Protein AF-A0A9N9J451-F1 (afdb_monomer)

Organism: NCBI:txid60492

Sequence (164 aa):
FCPNNRSNEQGKIDSNCPAINFNGLSNKQRTKLNVKFSKGVIVFTENDIMDSGTIYTESCATKLRRHLYKINLCDIGSCDDLIRWIVKYNINSFTVGGSRRSFSENIVSLTEKFMNCFIPKIHNSLKYNHEFIKQKPISTFYVLGPPSSFSHKLAQEICETLNI

InterPro domains:
  IPR024755 Circularly permutated YpsA SLOG [PF12694] (1-117)

Nearest PDB structures (foldseek):
  3imk-assembly1_A  TM=8.597E-01  e=3.629E-06  Syntrophus aciditrophicus SB
  5fxj-assembly1_D  TM=3.780E-01  e=1.579E-01  Rattus norvegicus
  3saj-assembly1_C  TM=4.663E-01  e=6.275E-01  Rattus norvegicus
  8j2w-assembly1_B  TM=4.447E-01  e=2.349E+00  Saccharothrix syringae
  8j2w-assembly1_A  TM=4.461E-01  e=2.349E+00  Saccharothrix syringae

Radius of gyration: 15.14 Å; Cα contacts (8 Å, |Δi|>4): 256; chains: 1; bounding box: 34×33×40 Å

Structure (mmCIF, N/CA/C/O backbone):
data_AF-A0A9N9J451-F1
#
_entry.id   AF-A0A9N9J451-F1
#
loop_
_atom_site.group_PDB
_atom_site.id
_atom_site.type_symbol
_atom_site.label_atom_id
_atom_site.label_alt_id
_atom_site.label_comp_id
_atom_site.label_asym_id
_atom_site.label_entity_id
_atom_site.label_seq_id
_atom_site.pdbx_PDB_ins_code
_atom_site.Cartn_x
_atom_site.Cartn_y
_atom_site.Cartn_z
_atom_site.occupancy
_atom_site.B_iso_or_equiv
_atom_site.auth_seq_id
_atom_site.auth_comp_id
_atom_site.auth_asym_id
_atom_site.auth_atom_id
_atom_site.pdbx_PDB_model_num
ATOM 1 N N . PHE A 1 1 ? -5.075 -10.614 -2.378 1.00 83.06 1 PHE A N 1
ATOM 2 C CA . PHE A 1 1 ? -5.011 -11.338 -3.667 1.00 83.06 1 PHE A CA 1
ATOM 3 C C . PHE A 1 1 ? -3.593 -11.300 -4.223 1.00 83.06 1 PHE A C 1
ATOM 5 O O . PHE A 1 1 ? -2.996 -10.225 -4.290 1.00 83.06 1 PHE A O 1
ATOM 12 N N . CYS A 1 2 ? -3.053 -12.454 -4.617 1.00 80.06 2 CYS A N 1
ATOM 13 C CA . CYS A 1 2 ? -1.728 -12.579 -5.235 1.00 80.06 2 CYS A CA 1
ATOM 14 C C . CYS A 1 2 ? -1.816 -13.145 -6.669 1.00 80.06 2 CYS A C 1
ATOM 16 O O . CYS A 1 2 ? -2.869 -13.673 -7.035 1.00 80.06 2 CYS A O 1
ATOM 18 N N . PRO A 1 3 ? -0.769 -12.971 -7.504 1.00 72.69 3 PRO A N 1
ATOM 19 C CA . PRO A 1 3 ? -0.730 -13.533 -8.854 1.00 72.69 3 PRO A CA 1
ATOM 20 C C . PRO A 1 3 ? -0.750 -15.063 -8.847 1.00 72.69 3 PRO A C 1
ATOM 22 O O . PRO A 1 3 ? -0.473 -15.688 -7.821 1.00 72.69 3 PRO A O 1
ATOM 25 N N . ASN A 1 4 ? -0.981 -15.645 -10.028 1.00 73.56 4 ASN A N 1
ATOM 26 C CA .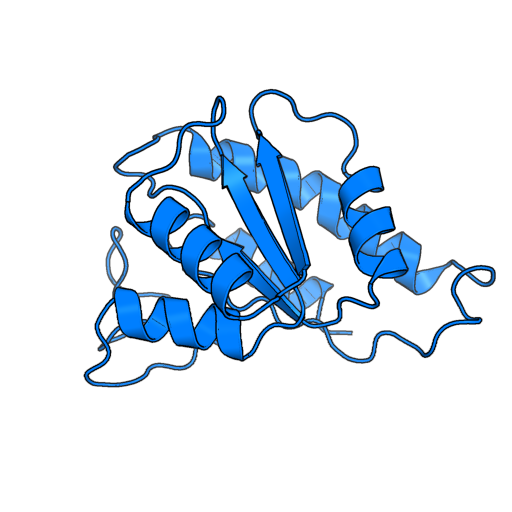 ASN A 1 4 ? -0.916 -17.088 -10.237 1.00 73.56 4 ASN A CA 1
ATOM 27 C C . ASN A 1 4 ? 0.384 -17.688 -9.670 1.00 73.56 4 ASN A C 1
ATOM 29 O O . ASN A 1 4 ? 1.455 -17.076 -9.751 1.00 73.56 4 ASN A O 1
ATOM 33 N N . ASN A 1 5 ? 0.278 -18.887 -9.097 1.00 77.12 5 ASN A N 1
ATOM 34 C CA . ASN A 1 5 ? 1.352 -19.586 -8.383 1.00 77.12 5 ASN A CA 1
ATOM 35 C C . ASN A 1 5 ? 1.951 -18.820 -7.197 1.00 77.12 5 ASN A C 1
ATOM 37 O O . ASN A 1 5 ? 3.010 -19.210 -6.707 1.00 77.12 5 ASN A O 1
ATOM 41 N N . ARG A 1 6 ? 1.274 -17.775 -6.705 1.00 80.31 6 ARG A N 1
ATOM 42 C CA . ARG A 1 6 ? 1.777 -16.899 -5.645 1.00 80.31 6 ARG A CA 1
ATOM 43 C C . ARG A 1 6 ? 3.143 -16.299 -6.002 1.00 80.31 6 ARG A C 1
ATOM 45 O O . ARG A 1 6 ? 4.046 -16.318 -5.180 1.00 80.31 6 ARG A O 1
ATOM 52 N N . SER A 1 7 ? 3.337 -15.817 -7.225 1.00 76.56 7 SER A N 1
ATOM 53 C CA . SER A 1 7 ? 4.625 -15.237 -7.635 1.00 76.56 7 SER A CA 1
ATOM 54 C C . SER A 1 7 ? 4.827 -13.795 -7.132 1.00 76.56 7 SER A C 1
ATOM 56 O O . SER A 1 7 ? 3.879 -13.007 -7.048 1.00 76.56 7 SER A O 1
ATOM 58 N N . ASN A 1 8 ? 6.072 -13.442 -6.805 1.00 76.62 8 ASN A N 1
ATOM 59 C CA . ASN A 1 8 ? 6.575 -12.084 -6.572 1.00 76.62 8 ASN A CA 1
ATOM 60 C C . ASN A 1 8 ? 7.970 -11.923 -7.229 1.00 76.62 8 ASN A C 1
ATOM 62 O O . ASN A 1 8 ? 8.459 -12.835 -7.890 1.00 76.62 8 ASN A O 1
ATOM 66 N N . GLU A 1 9 ? 8.615 -10.760 -7.083 1.00 73.75 9 GLU A N 1
ATOM 67 C CA . GLU A 1 9 ? 9.947 -10.517 -7.678 1.00 73.75 9 GLU A CA 1
ATOM 68 C C . GLU A 1 9 ? 11.080 -11.343 -7.063 1.00 73.75 9 GLU A C 1
ATOM 70 O O . GLU A 1 9 ? 12.146 -11.456 -7.654 1.00 73.75 9 GLU A O 1
ATOM 75 N N . GLN A 1 10 ? 10.855 -11.905 -5.879 1.00 69.25 10 GLN A N 1
ATOM 76 C CA . GLN A 1 10 ? 11.840 -12.678 -5.123 1.00 69.25 10 GLN A CA 1
ATOM 77 C C . GLN A 1 10 ? 11.574 -14.190 -5.229 1.00 69.25 10 GLN A C 1
ATOM 79 O O . GLN A 1 10 ? 12.242 -14.981 -4.570 1.00 69.25 10 GLN A O 1
ATOM 84 N N . GLY A 1 11 ? 10.606 -14.601 -6.056 1.00 78.69 11 GLY A N 1
ATOM 85 C CA . GLY A 1 11 ? 10.193 -15.989 -6.222 1.00 78.69 11 GLY A CA 1
ATOM 86 C C . GLY A 1 11 ? 8.733 -16.210 -5.835 1.00 78.69 11 GLY A C 1
ATOM 87 O O . GLY A 1 11 ? 7.822 -15.604 -6.402 1.00 78.69 11 GLY A O 1
ATOM 88 N N . LYS A 1 12 ? 8.488 -17.150 -4.922 1.00 82.75 12 LYS A N 1
ATOM 89 C CA . LYS A 1 12 ? 7.143 -17.546 -4.498 1.00 82.75 12 LYS A CA 1
ATOM 90 C C . LYS A 1 12 ? 6.856 -17.008 -3.105 1.00 82.75 12 LYS A C 1
ATOM 92 O O . LYS A 1 12 ? 7.681 -17.114 -2.210 1.00 82.75 12 LYS A O 1
ATOM 97 N N . ILE A 1 13 ? 5.657 -16.476 -2.919 1.00 75.88 13 ILE A N 1
ATOM 98 C CA . ILE A 1 13 ? 5.164 -16.003 -1.630 1.00 75.88 13 ILE A CA 1
ATOM 99 C C . ILE A 1 13 ? 4.989 -17.213 -0.721 1.00 75.88 13 ILE A C 1
ATOM 101 O O . ILE A 1 13 ? 4.195 -18.107 -1.046 1.00 75.88 13 ILE A O 1
ATOM 105 N N . ASP A 1 14 ? 5.675 -17.188 0.417 1.00 76.50 14 ASP A N 1
ATOM 106 C CA . ASP A 1 14 ? 5.573 -18.164 1.503 1.00 76.50 14 ASP A CA 1
ATOM 107 C C . ASP A 1 14 ? 4.123 -18.589 1.774 1.00 76.50 14 ASP A C 1
ATOM 109 O O . ASP A 1 14 ? 3.204 -17.761 1.772 1.00 76.50 14 ASP A O 1
ATOM 113 N N . SER A 1 15 ? 3.909 -19.890 1.966 1.00 75.56 15 SER A N 1
ATOM 114 C CA . SER A 1 15 ? 2.594 -20.495 2.192 1.00 75.56 15 SER A CA 1
ATOM 115 C C . SER A 1 15 ? 1.902 -20.023 3.470 1.00 75.56 15 SER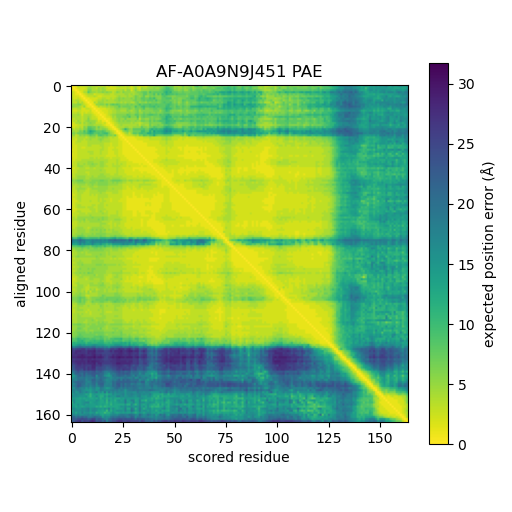 A C 1
ATOM 117 O O . SER A 1 15 ? 0.675 -20.021 3.499 1.00 75.56 15 SER A O 1
ATOM 119 N N . ASN A 1 16 ? 2.653 -19.576 4.477 1.00 77.44 16 ASN A N 1
ATOM 120 C CA . ASN A 1 16 ? 2.138 -19.062 5.746 1.00 77.44 16 ASN A CA 1
ATOM 121 C C . ASN A 1 16 ? 1.521 -17.666 5.597 1.00 77.44 16 ASN A C 1
ATOM 123 O O . ASN A 1 16 ? 0.721 -17.246 6.427 1.00 77.44 16 ASN A O 1
ATOM 127 N N . CYS A 1 17 ? 1.838 -16.939 4.521 1.00 70.75 17 CYS A N 1
ATOM 128 C CA . CYS A 1 17 ? 1.140 -15.697 4.219 1.00 70.75 17 CYS A CA 1
ATOM 129 C C . CYS A 1 17 ? -0.307 -16.022 3.790 1.00 70.75 17 CYS A C 1
ATOM 131 O O . CYS A 1 17 ? -0.487 -16.725 2.786 1.00 70.75 17 CYS A O 1
ATOM 133 N N . PRO A 1 18 ? -1.349 -15.458 4.433 1.00 74.94 18 PRO A N 1
ATOM 134 C CA . PRO A 1 18 ? -2.759 -15.761 4.143 1.00 74.94 18 PRO A CA 1
ATOM 135 C C . PRO A 1 18 ? -3.253 -15.179 2.800 1.00 74.94 18 PRO A C 1
ATOM 137 O O . PRO A 1 18 ? -4.442 -14.947 2.581 1.00 74.94 18 PRO A O 1
ATOM 140 N N . ALA A 1 19 ? -2.343 -14.912 1.861 1.00 75.44 19 ALA A N 1
ATOM 141 C CA . ALA A 1 19 ? -2.662 -14.411 0.540 1.00 75.44 19 ALA A CA 1
ATOM 142 C C . ALA A 1 19 ? -3.522 -15.416 -0.241 1.00 75.44 19 ALA A C 1
ATOM 144 O O . ALA A 1 19 ? -3.140 -16.564 -0.455 1.00 75.44 19 ALA A O 1
ATOM 145 N N . ILE A 1 20 ? -4.658 -14.949 -0.753 1.00 79.88 20 ILE A N 1
ATOM 146 C CA . ILE A 1 20 ? -5.511 -15.739 -1.644 1.00 79.88 20 ILE A CA 1
ATOM 147 C C . ILE A 1 20 ? -4.861 -15.786 -3.032 1.00 79.88 20 ILE A C 1
ATOM 149 O O . ILE A 1 20 ? -4.666 -14.735 -3.662 1.00 79.88 20 ILE A O 1
ATOM 153 N N . ASN A 1 21 ? -4.508 -16.991 -3.490 1.00 76.75 21 ASN A N 1
ATOM 154 C CA . ASN A 1 21 ? -4.062 -17.237 -4.860 1.00 76.75 21 ASN A CA 1
ATOM 155 C C . ASN A 1 21 ? -5.277 -17.268 -5.787 1.00 76.75 21 ASN A C 1
ATOM 157 O O . ASN A 1 21 ? -6.221 -18.016 -5.551 1.00 76.75 21 ASN A O 1
ATOM 161 N N . PHE A 1 22 ? -5.236 -16.464 -6.842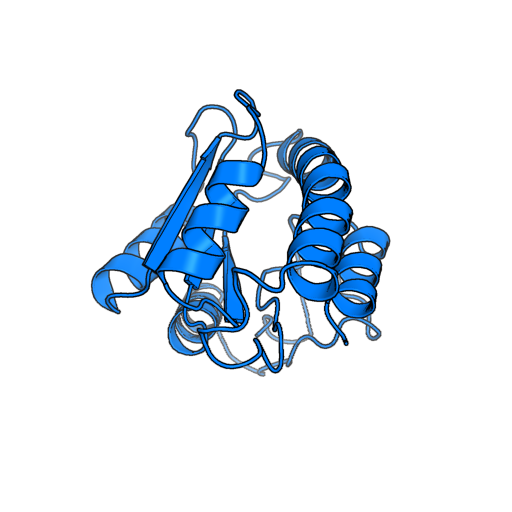 1.00 74.06 22 PHE A N 1
ATOM 162 C CA . PHE A 1 22 ? -6.223 -16.514 -7.907 1.00 74.06 22 PHE A CA 1
ATOM 163 C C . PHE A 1 22 ? -5.511 -16.871 -9.208 1.00 74.06 22 PHE A C 1
ATOM 165 O O . PHE A 1 22 ? -4.803 -16.048 -9.798 1.00 74.06 22 PHE A O 1
ATOM 172 N N . ASN A 1 23 ? -5.713 -18.111 -9.651 1.00 73.06 23 ASN A N 1
ATOM 173 C CA . ASN A 1 23 ? -5.160 -18.590 -10.909 1.00 73.06 23 ASN A CA 1
ATOM 174 C C . ASN A 1 23 ? -5.681 -17.720 -12.068 1.00 73.06 23 ASN A C 1
ATOM 176 O O . ASN A 1 23 ? -6.871 -17.427 -12.156 1.00 73.06 23 ASN A O 1
ATOM 180 N N . GLY A 1 24 ? -4.775 -17.286 -12.947 1.00 71.88 24 GLY A N 1
ATOM 181 C CA . GLY A 1 24 ? -5.115 -16.543 -14.167 1.00 71.88 24 GLY A CA 1
ATOM 182 C C . GLY A 1 24 ? -5.281 -15.023 -14.035 1.00 71.88 24 GLY A C 1
ATOM 183 O O . GLY A 1 24 ? -5.515 -14.367 -15.048 1.00 71.88 24 GLY A O 1
ATOM 184 N N . LEU A 1 25 ? -5.127 -14.418 -12.848 1.00 77.50 25 LEU A N 1
ATOM 185 C CA . LEU A 1 25 ? -5.170 -12.954 -12.738 1.00 77.50 25 LEU A CA 1
ATOM 186 C C . LEU A 1 25 ? -3.834 -12.299 -13.096 1.00 77.50 25 LEU A C 1
ATOM 188 O O . LEU A 1 25 ? -2.786 -12.602 -12.524 1.00 77.50 25 LEU A O 1
ATOM 192 N N . SER A 1 26 ? -3.899 -11.300 -13.971 1.00 84.69 26 SER A N 1
ATOM 193 C CA . SER A 1 26 ? -2.804 -10.358 -14.196 1.00 84.69 26 SER A CA 1
ATOM 194 C C . SER A 1 26 ? -2.533 -9.491 -12.959 1.00 84.69 26 SER A C 1
ATOM 196 O O . SER A 1 26 ? -3.403 -9.275 -12.107 1.00 84.69 26 SER A O 1
ATOM 198 N N . ASN A 1 27 ? -1.339 -8.892 -12.904 1.00 81.62 27 ASN A N 1
ATOM 199 C CA . ASN A 1 27 ? -0.970 -7.936 -11.854 1.00 81.62 27 ASN A CA 1
ATOM 200 C C . ASN A 1 27 ? -1.986 -6.785 -11.714 1.00 81.62 27 ASN A C 1
ATOM 202 O O . ASN A 1 27 ? -2.378 -6.430 -10.604 1.00 81.62 27 ASN A O 1
ATOM 206 N N . LYS A 1 28 ? -2.486 -6.247 -12.834 1.00 88.25 28 LYS A N 1
ATOM 207 C CA . LYS A 1 28 ? -3.502 -5.184 -12.825 1.00 88.25 28 LYS A CA 1
ATOM 208 C C . LYS A 1 28 ? -4.847 -5.665 -12.273 1.00 88.25 28 LYS A C 1
ATOM 210 O O . LYS A 1 28 ? -5.508 -4.925 -11.542 1.00 88.25 28 LYS A O 1
ATOM 215 N N . GLN A 1 29 ? -5.262 -6.892 -12.586 1.00 89.81 29 GLN A N 1
ATOM 216 C CA . GLN A 1 29 ? -6.514 -7.440 -12.059 1.00 89.81 29 GLN A CA 1
ATOM 217 C C . GLN A 1 29 ? -6.425 -7.686 -10.549 1.00 89.81 29 GLN A C 1
ATOM 219 O O . GLN A 1 29 ? -7.314 -7.235 -9.828 1.00 89.81 29 GLN A O 1
ATOM 224 N N . ARG A 1 30 ? -5.343 -8.301 -10.040 1.00 87.88 30 ARG A N 1
ATOM 225 C CA . ARG A 1 30 ? -5.192 -8.505 -8.584 1.00 87.88 30 ARG A CA 1
ATOM 226 C C . ARG A 1 30 ? -5.137 -7.187 -7.813 1.00 87.88 30 ARG A C 1
ATOM 228 O O . ARG A 1 30 ? -5.729 -7.100 -6.745 1.00 87.88 30 ARG A O 1
ATOM 235 N N . THR A 1 31 ? -4.476 -6.157 -8.352 1.00 90.81 31 THR A N 1
ATOM 236 C CA . THR A 1 31 ? -4.391 -4.843 -7.703 1.00 90.81 31 THR A CA 1
ATOM 237 C C . THR A 1 31 ? -5.771 -4.206 -7.631 1.00 90.81 31 THR A C 1
ATOM 239 O O . THR A 1 31 ? -6.187 -3.760 -6.565 1.00 90.81 31 THR A O 1
ATOM 242 N N . LYS A 1 32 ? -6.532 -4.250 -8.733 1.00 93.12 32 LYS A N 1
ATOM 243 C CA . LYS A 1 32 ? -7.915 -3.763 -8.750 1.00 93.12 32 LYS A CA 1
ATOM 244 C C . LYS A 1 32 ? -8.790 -4.506 -7.737 1.00 93.12 32 LYS A C 1
ATOM 246 O O . LYS A 1 32 ? -9.610 -3.869 -7.087 1.00 93.12 32 LYS A O 1
ATOM 251 N N . LEU A 1 33 ? -8.619 -5.822 -7.578 1.00 91.31 33 LEU A N 1
ATOM 252 C CA . LEU A 1 33 ? -9.344 -6.596 -6.566 1.00 91.31 33 LEU A CA 1
ATOM 253 C C . LEU A 1 33 ? -8.921 -6.230 -5.140 1.00 91.31 33 LEU A C 1
ATOM 255 O O . LEU A 1 33 ? -9.799 -5.979 -4.324 1.00 91.31 33 LEU A O 1
ATOM 259 N N . ASN A 1 34 ? -7.620 -6.135 -4.842 1.00 90.69 34 ASN A N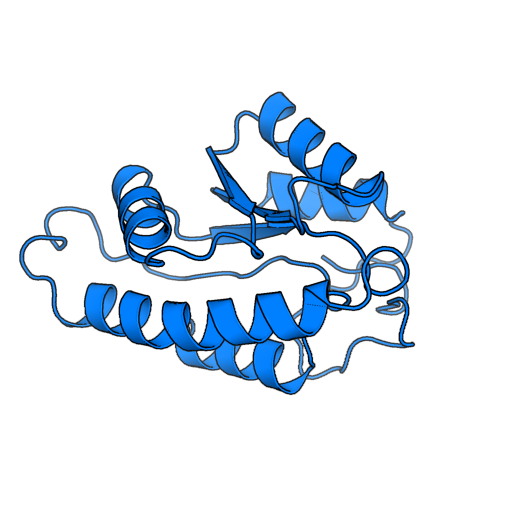 1
ATOM 260 C CA . ASN A 1 34 ? -7.134 -5.708 -3.521 1.00 90.69 34 ASN A CA 1
ATOM 261 C C . ASN A 1 34 ? -7.756 -4.360 -3.116 1.00 90.69 34 ASN A C 1
ATOM 263 O O . ASN A 1 34 ? -8.310 -4.253 -2.029 1.00 90.69 34 ASN A O 1
ATOM 267 N N . VAL A 1 35 ? -7.759 -3.376 -4.024 1.00 93.88 35 VAL A N 1
ATOM 268 C CA . VAL A 1 35 ? -8.398 -2.066 -3.801 1.00 93.88 35 VAL A CA 1
ATOM 269 C C . VAL A 1 35 ? -9.923 -2.177 -3.691 1.00 93.88 35 VAL A C 1
ATOM 271 O O . VAL A 1 35 ? -10.555 -1.501 -2.883 1.00 93.88 35 VAL A O 1
ATOM 274 N N . LYS A 1 36 ? -10.560 -3.022 -4.508 1.00 93.38 36 LYS A N 1
ATOM 275 C CA . LYS A 1 36 ? -12.014 -3.217 -4.459 1.00 93.38 36 LYS A CA 1
ATOM 276 C C . LYS A 1 36 ? -12.460 -3.803 -3.119 1.00 93.38 36 LYS A C 1
ATOM 278 O O . LYS A 1 36 ? -13.525 -3.417 -2.651 1.00 93.38 36 LYS A O 1
ATOM 283 N N . PHE A 1 37 ? -11.698 -4.714 -2.526 1.00 90.25 37 PHE A N 1
ATOM 284 C CA . PHE A 1 37 ? -12.074 -5.398 -1.285 1.00 90.25 37 PHE A CA 1
ATOM 285 C C . PHE A 1 37 ? -11.562 -4.721 -0.012 1.00 90.25 37 PHE A C 1
ATOM 287 O O . PHE A 1 37 ? -11.918 -5.153 1.079 1.00 90.25 37 PHE A O 1
ATOM 294 N N . SER A 1 38 ? -10.781 -3.650 -0.129 1.00 89.25 38 SER A N 1
ATOM 295 C CA . SER A 1 38 ? -10.371 -2.844 1.012 1.00 89.25 38 SER A CA 1
ATOM 296 C C . SER A 1 38 ? -11.287 -1.633 1.219 1.00 89.25 38 SER A C 1
ATOM 298 O O . SER A 1 38 ? -11.875 -1.100 0.273 1.00 89.25 38 SER A O 1
ATOM 300 N N . LYS A 1 39 ? -11.405 -1.164 2.466 1.00 88.56 39 LYS A N 1
ATOM 301 C CA . LYS A 1 39 ? -12.000 0.149 2.773 1.00 88.56 39 LYS A CA 1
ATOM 302 C C . LYS A 1 39 ? -11.010 1.290 2.547 1.00 88.56 39 LYS A C 1
ATOM 304 O O . LYS A 1 39 ? -11.399 2.358 2.075 1.00 88.56 39 LYS A O 1
ATOM 309 N N . GLY A 1 40 ? -9.745 1.041 2.874 1.00 92.94 40 GLY A N 1
ATOM 310 C CA . GLY A 1 40 ? -8.637 1.972 2.726 1.00 92.94 40 GLY A CA 1
ATOM 311 C C . GLY A 1 40 ? -7.588 1.495 1.727 1.00 92.94 40 GLY A C 1
ATOM 312 O O . GLY A 1 40 ? -7.455 0.305 1.432 1.00 92.94 40 GLY A O 1
ATOM 313 N N . VAL A 1 41 ? -6.820 2.434 1.206 1.00 95.62 41 VAL A N 1
ATOM 314 C CA . VAL A 1 41 ? -5.634 2.198 0.392 1.00 95.62 41 VAL A CA 1
A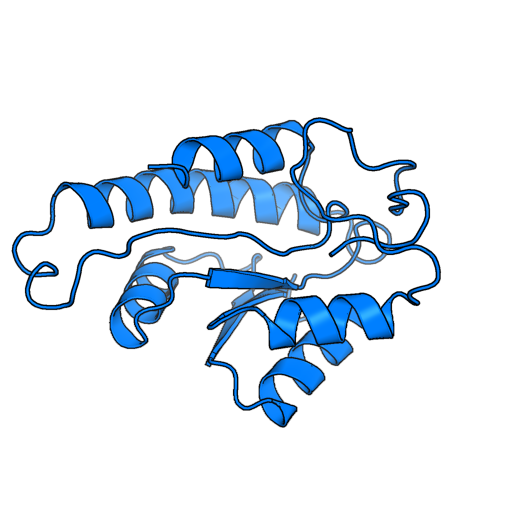TOM 315 C C . VAL A 1 41 ? -4.525 3.038 0.995 1.00 95.62 41 VAL A C 1
ATOM 317 O O . VAL A 1 41 ? -4.672 4.250 1.118 1.00 95.62 41 VAL A O 1
ATOM 320 N N . ILE A 1 42 ? -3.429 2.397 1.368 1.00 94.75 42 ILE A N 1
ATOM 321 C CA . ILE A 1 42 ? -2.207 3.076 1.783 1.00 94.75 42 ILE A CA 1
ATOM 322 C C . ILE A 1 42 ? -1.219 2.949 0.631 1.00 94.75 42 ILE A C 1
ATOM 324 O O . ILE A 1 42 ? -1.082 1.867 0.064 1.00 94.75 42 ILE A O 1
ATOM 328 N N . VAL A 1 43 ? -0.552 4.033 0.259 1.00 94.00 43 VAL A N 1
ATOM 329 C CA . VAL A 1 43 ? 0.523 4.016 -0.734 1.00 94.00 43 VAL A CA 1
ATOM 330 C C . VAL A 1 43 ? 1.806 4.491 -0.076 1.00 94.00 43 VAL A C 1
ATOM 332 O O . VAL A 1 43 ? 1.864 5.608 0.433 1.00 94.00 43 VAL A O 1
ATOM 335 N N . PHE A 1 44 ? 2.819 3.634 -0.103 1.00 93.12 44 PHE A N 1
ATOM 336 C CA . PHE A 1 44 ? 4.172 3.954 0.322 1.00 93.12 44 PHE A CA 1
ATOM 337 C C . PHE A 1 44 ? 5.005 4.419 -0.868 1.00 93.12 44 PHE A C 1
ATOM 339 O O . PHE A 1 44 ? 5.032 3.764 -1.913 1.00 93.12 44 PHE A O 1
ATOM 346 N N . THR A 1 45 ? 5.683 5.547 -0.697 1.00 92.06 45 THR A N 1
ATOM 347 C CA . THR A 1 45 ? 6.5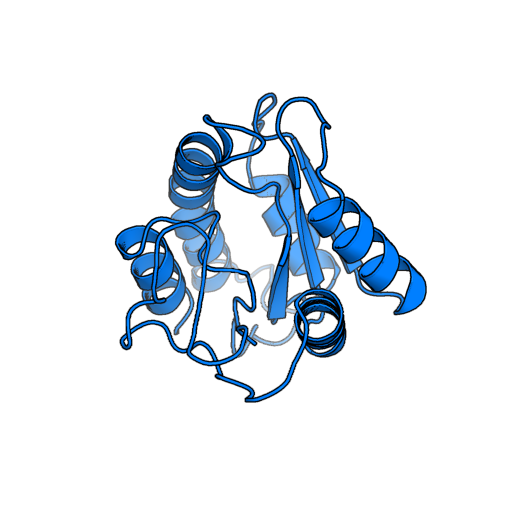84 6.141 -1.686 1.00 92.06 45 THR A CA 1
ATOM 348 C C . THR A 1 45 ? 7.964 6.359 -1.072 1.00 92.06 45 THR A C 1
ATOM 350 O O . THR A 1 45 ? 8.102 6.484 0.144 1.00 92.06 45 THR A O 1
ATOM 353 N N . GLU A 1 46 ? 8.995 6.396 -1.911 1.00 90.56 46 GLU A N 1
ATOM 354 C CA . GLU A 1 46 ? 10.324 6.902 -1.554 1.00 90.56 46 GLU A CA 1
ATOM 355 C C . GLU A 1 46 ? 10.512 8.208 -2.335 1.00 90.56 46 GLU A C 1
ATOM 357 O O . GLU A 1 46 ? 10.409 8.191 -3.562 1.00 90.56 46 GLU A O 1
ATOM 362 N N . ASN A 1 47 ? 10.716 9.340 -1.652 1.00 90.69 47 ASN A N 1
ATOM 363 C CA . ASN A 1 47 ? 10.818 10.669 -2.279 1.00 90.69 47 ASN A CA 1
ATOM 364 C C . ASN A 1 47 ? 9.628 11.022 -3.197 1.00 90.69 47 ASN A C 1
ATOM 366 O O . ASN A 1 47 ? 9.805 11.643 -4.241 1.00 90.69 47 ASN A O 1
ATOM 370 N N . ASP A 1 48 ? 8.420 10.567 -2.846 1.00 91.00 48 ASP A N 1
ATOM 371 C CA . ASP A 1 48 ? 7.201 10.714 -3.659 1.00 91.00 48 ASP A CA 1
ATOM 372 C C . ASP A 1 48 ? 7.252 10.060 -5.052 1.00 91.00 48 ASP A C 1
ATOM 374 O O . ASP A 1 48 ? 6.347 10.233 -5.873 1.00 91.00 48 ASP A O 1
ATOM 378 N N . ILE A 1 49 ? 8.261 9.222 -5.302 1.00 90.56 49 ILE A N 1
ATOM 379 C CA . ILE A 1 49 ? 8.419 8.487 -6.551 1.00 90.56 49 ILE A CA 1
ATOM 380 C C . ILE A 1 49 ? 7.621 7.181 -6.484 1.00 90.56 49 ILE A C 1
ATOM 382 O O . ILE A 1 49 ? 7.701 6.405 -5.527 1.00 90.56 49 ILE A O 1
ATOM 386 N N . MET A 1 50 ? 6.851 6.926 -7.542 1.00 91.81 50 MET A N 1
ATOM 387 C CA . MET A 1 50 ? 6.001 5.747 -7.685 1.00 91.81 50 MET A CA 1
ATOM 388 C C . MET A 1 50 ? 6.280 5.025 -8.997 1.00 91.81 50 MET A C 1
ATOM 390 O O . MET A 1 50 ? 6.330 5.641 -10.062 1.00 91.81 50 MET A O 1
ATOM 394 N N . ASP A 1 51 ? 6.371 3.699 -8.935 1.00 90.69 51 ASP A N 1
ATOM 395 C CA . ASP A 1 51 ? 6.369 2.874 -10.137 1.00 90.69 51 ASP A CA 1
ATOM 396 C C . ASP A 1 51 ? 4.975 2.800 -10.797 1.00 90.69 51 ASP A C 1
ATOM 398 O O . ASP A 1 51 ? 3.941 3.194 -10.243 1.00 90.69 51 ASP A O 1
ATOM 402 N N . SER A 1 52 ? 4.924 2.235 -12.007 1.00 92.19 52 SER A N 1
ATOM 403 C CA . SER A 1 52 ? 3.668 2.088 -12.759 1.00 92.19 52 SER A CA 1
ATOM 404 C C . SER A 1 52 ? 2.602 1.252 -12.032 1.00 92.19 52 SER A C 1
ATOM 406 O O . SER A 1 52 ? 1.402 1.469 -12.226 1.00 92.19 52 SER A O 1
ATOM 408 N N . GLY A 1 53 ? 3.006 0.302 -11.181 1.00 91.38 53 GLY A N 1
ATOM 409 C CA . GLY A 1 53 ? 2.089 -0.527 -10.397 1.00 91.38 53 GLY A CA 1
ATOM 410 C C . GLY A 1 53 ? 1.445 0.244 -9.245 1.00 91.38 53 GLY A C 1
ATOM 411 O O . GLY A 1 53 ? 0.254 0.075 -8.960 1.00 91.38 53 GLY A O 1
ATOM 412 N N . THR A 1 54 ? 2.211 1.128 -8.622 1.00 92.62 54 THR A N 1
ATOM 413 C CA . THR A 1 54 ? 1.799 1.989 -7.514 1.00 92.62 54 THR A CA 1
ATOM 414 C C . THR A 1 54 ? 0.889 3.101 -8.015 1.00 92.62 54 THR A C 1
ATOM 416 O O . THR A 1 54 ? -0.216 3.250 -7.493 1.00 92.62 54 THR A O 1
ATOM 419 N N . ILE A 1 55 ? 1.249 3.752 -9.127 1.00 95.81 55 ILE A N 1
ATOM 420 C CA . ILE A 1 55 ? 0.378 4.708 -9.837 1.00 95.81 55 ILE A CA 1
ATOM 421 C C . ILE A 1 55 ? -0.953 4.043 -10.216 1.00 95.81 55 ILE A C 1
ATOM 423 O O . ILE A 1 55 ? -2.032 4.613 -10.045 1.00 95.81 55 ILE A O 1
ATOM 427 N N . TYR A 1 56 ? -0.914 2.798 -10.701 1.00 95.69 56 TYR A N 1
ATOM 428 C CA . TYR A 1 56 ? -2.135 2.060 -11.019 1.00 95.69 56 TYR A CA 1
ATOM 429 C C . TYR A 1 56 ? -2.981 1.745 -9.771 1.00 95.69 56 TYR A C 1
ATOM 431 O O . TYR A 1 56 ? -4.213 1.762 -9.848 1.00 95.69 56 TYR A O 1
ATOM 439 N N . THR A 1 57 ? -2.348 1.494 -8.622 1.00 95.38 57 THR A N 1
ATOM 440 C CA . THR A 1 57 ? -3.033 1.292 -7.334 1.00 95.38 57 THR A CA 1
ATOM 441 C C . THR A 1 57 ? -3.755 2.565 -6.890 1.00 95.38 57 THR A C 1
ATOM 443 O O . THR A 1 57 ? -4.951 2.504 -6.599 1.00 95.38 57 THR A O 1
ATOM 446 N N . GLU A 1 58 ? -3.079 3.716 -6.929 1.00 96.25 58 GLU A N 1
ATOM 447 C CA . GLU A 1 58 ? -3.677 5.033 -6.666 1.00 96.25 58 GLU A CA 1
ATOM 448 C C . GLU A 1 58 ? -4.843 5.314 -7.626 1.00 96.25 58 GLU A C 1
ATOM 450 O O . GLU A 1 58 ? -5.948 5.636 -7.192 1.00 96.25 58 GLU A O 1
ATOM 455 N N . SER A 1 59 ? -4.649 5.092 -8.931 1.00 97.62 59 SER A N 1
ATOM 456 C CA . SER A 1 59 ? -5.706 5.273 -9.934 1.00 97.62 59 SER A CA 1
ATOM 457 C C . SER A 1 59 ? -6.937 4.410 -9.639 1.00 97.62 59 SER A C 1
ATOM 459 O O . SER A 1 59 ? -8.072 4.875 -9.775 1.00 97.62 59 SER A O 1
ATOM 461 N N . CYS A 1 60 ? -6.740 3.157 -9.213 1.00 97.00 60 CYS A N 1
ATOM 462 C CA . CYS A 1 60 ? -7.836 2.286 -8.794 1.00 97.00 60 CYS A CA 1
ATOM 463 C C . CYS A 1 60 ? -8.549 2.829 -7.552 1.00 97.00 60 CYS A C 1
ATOM 465 O O . CYS A 1 60 ? -9.779 2.809 -7.525 1.00 97.00 60 CYS A O 1
ATOM 467 N N . ALA A 1 61 ? -7.805 3.314 -6.551 1.00 96.94 61 ALA A N 1
ATOM 468 C CA . ALA A 1 61 ? -8.365 3.869 -5.320 1.00 96.94 61 ALA A CA 1
ATOM 469 C C . ALA A 1 61 ? -9.280 5.059 -5.623 1.00 96.94 61 ALA A C 1
ATOM 471 O O . ALA A 1 61 ? -10.439 5.066 -5.208 1.00 96.94 61 ALA A O 1
ATOM 472 N N . THR A 1 62 ? -8.800 5.993 -6.447 1.00 96.81 62 THR A N 1
ATOM 473 C CA . THR A 1 62 ? -9.554 7.169 -6.890 1.00 96.81 62 THR A CA 1
ATOM 474 C C . THR A 1 62 ? -10.806 6.775 -7.672 1.00 96.81 62 THR A C 1
ATOM 476 O O . THR A 1 62 ? -11.908 7.209 -7.340 1.00 96.81 62 THR A O 1
ATOM 479 N N . LYS A 1 63 ? -10.678 5.892 -8.673 1.00 97.62 63 LYS A N 1
ATOM 480 C CA . LYS A 1 63 ? -11.816 5.443 -9.501 1.00 97.62 63 LYS A CA 1
ATOM 481 C C . LYS A 1 63 ? -12.885 4.707 -8.695 1.00 97.62 63 LYS A C 1
ATOM 483 O O . LYS A 1 63 ? -14.068 4.837 -8.991 1.00 97.62 63 LYS A O 1
ATOM 488 N N . LEU A 1 64 ? -12.476 3.931 -7.694 1.00 96.75 64 LEU A N 1
ATOM 489 C CA . LEU A 1 64 ? -13.374 3.169 -6.823 1.00 96.75 64 LEU A CA 1
ATOM 490 C C . LEU A 1 64 ? -13.804 3.952 -5.573 1.00 96.75 64 LEU A C 1
ATOM 492 O O . LEU A 1 64 ? -14.493 3.385 -4.727 1.00 96.75 64 LEU A O 1
ATOM 496 N N . ARG A 1 65 ? -13.414 5.231 -5.458 1.00 96.44 65 ARG A N 1
ATOM 497 C CA . ARG A 1 65 ? -13.710 6.113 -4.317 1.00 96.44 65 ARG A CA 1
ATOM 498 C C . ARG A 1 65 ? -13.340 5.479 -2.970 1.00 96.44 65 ARG A C 1
ATOM 500 O O . ARG A 1 65 ? -14.098 5.551 -2.006 1.00 96.44 65 ARG A O 1
ATOM 507 N N . ARG A 1 66 ? -12.182 4.817 -2.913 1.00 95.75 66 ARG A N 1
ATOM 508 C CA . ARG A 1 66 ? -11.605 4.313 -1.661 1.00 95.75 66 ARG A CA 1
ATOM 509 C C . ARG A 1 66 ? -10.878 5.432 -0.935 1.00 95.75 66 ARG A C 1
ATOM 511 O O . ARG A 1 66 ? -10.306 6.311 -1.575 1.00 95.75 66 ARG A O 1
ATOM 518 N N . HIS A 1 67 ? -10.872 5.377 0.396 1.00 96.69 67 HIS A N 1
ATOM 519 C CA . HIS A 1 67 ? -10.036 6.280 1.174 1.00 96.69 67 HIS A CA 1
ATOM 520 C C . HIS A 1 67 ? -8.578 5.972 0.837 1.00 96.69 67 HIS A C 1
ATOM 522 O O . HIS A 1 67 ? -8.133 4.843 1.030 1.00 96.69 67 HIS A O 1
ATOM 528 N N . LEU A 1 68 ? -7.849 6.962 0.333 1.00 96.50 68 LEU A N 1
ATOM 529 C CA . LEU A 1 68 ? -6.435 6.850 -0.005 1.00 96.50 68 LEU A CA 1
ATOM 530 C C . LEU A 1 68 ? -5.607 7.652 1.002 1.00 96.50 68 LEU A C 1
ATOM 532 O O . LEU A 1 68 ? -5.954 8.791 1.313 1.00 96.50 68 LEU A O 1
ATOM 536 N N . TYR A 1 69 ? -4.515 7.065 1.479 1.00 95.44 69 TYR A N 1
ATOM 537 C CA . TYR A 1 69 ? -3.505 7.732 2.291 1.00 95.44 69 TYR A CA 1
ATOM 538 C C . TYR A 1 69 ? -2.124 7.468 1.694 1.00 95.44 69 TYR A C 1
ATOM 540 O O . TYR A 1 69 ? -1.774 6.318 1.435 1.00 95.44 69 TYR A O 1
ATOM 548 N N . LYS A 1 70 ? -1.352 8.524 1.438 1.00 93.50 70 LYS A N 1
ATOM 549 C CA . LYS A 1 70 ? -0.010 8.424 0.853 1.00 93.50 70 LYS A CA 1
ATOM 550 C C . LYS A 1 70 ? 1.024 8.791 1.903 1.00 93.50 70 LYS A C 1
ATOM 552 O O . LYS A 1 70 ? 0.827 9.769 2.616 1.00 93.50 70 LYS A O 1
ATOM 557 N N . ILE A 1 71 ? 2.088 8.004 1.993 1.00 92.12 71 ILE A N 1
ATOM 558 C CA . ILE A 1 71 ? 3.188 8.210 2.935 1.00 92.12 71 ILE A CA 1
ATOM 559 C C . ILE A 1 71 ? 4.486 8.186 2.148 1.00 92.12 71 ILE A C 1
ATOM 561 O O . ILE A 1 71 ? 4.829 7.160 1.556 1.00 92.12 71 ILE A O 1
ATOM 565 N N . ASN A 1 72 ? 5.207 9.302 2.199 1.00 92.56 72 ASN A N 1
ATOM 566 C CA . ASN A 1 72 ? 6.598 9.354 1.795 1.00 92.56 72 ASN A CA 1
ATOM 567 C C . ASN A 1 72 ? 7.459 8.807 2.935 1.00 92.56 72 ASN A C 1
ATOM 569 O O . ASN A 1 72 ? 7.524 9.378 4.021 1.00 92.56 72 ASN A O 1
ATOM 573 N N . LEU A 1 73 ? 8.106 7.672 2.691 1.00 90.81 73 LEU A N 1
ATOM 574 C CA . LEU A 1 73 ? 8.915 6.976 3.681 1.00 90.81 73 LEU A CA 1
ATOM 575 C C . LEU A 1 73 ? 10.315 7.593 3.876 1.00 90.81 73 LEU A C 1
ATOM 577 O O . LEU A 1 73 ? 11.064 7.134 4.735 1.00 90.81 73 LEU A O 1
ATOM 581 N N . CYS A 1 74 ? 10.690 8.622 3.115 1.00 88.44 74 CYS A N 1
ATOM 582 C CA . CYS A 1 74 ? 11.898 9.410 3.389 1.00 88.44 74 CYS A CA 1
ATOM 583 C C . CYS A 1 74 ? 11.637 10.533 4.397 1.00 88.44 74 CYS A C 1
ATOM 585 O O . CYS A 1 74 ? 12.541 10.905 5.140 1.00 88.44 74 CYS A O 1
ATOM 587 N N . ASP A 1 75 ? 10.400 11.023 4.456 1.00 85.56 75 ASP A N 1
ATOM 588 C CA . ASP A 1 75 ? 9.953 12.068 5.377 1.00 85.56 75 ASP A CA 1
ATOM 589 C C . ASP A 1 75 ? 9.018 11.467 6.434 1.00 85.56 75 ASP A C 1
ATOM 591 O O . ASP A 1 75 ? 7.843 11.814 6.577 1.00 85.56 75 ASP A O 1
ATOM 595 N N . ILE A 1 76 ? 9.531 10.452 7.137 1.00 70.31 76 ILE A N 1
ATOM 596 C CA . ILE A 1 76 ? 8.765 9.769 8.180 1.00 70.31 76 ILE A CA 1
ATOM 597 C C . ILE A 1 76 ? 8.697 10.692 9.397 1.00 70.31 76 ILE A C 1
ATOM 599 O O . ILE A 1 76 ? 9.580 10.686 10.256 1.00 70.31 76 ILE A O 1
ATOM 603 N N . GLY A 1 77 ? 7.611 11.459 9.474 1.00 69.94 77 GLY A N 1
ATOM 604 C CA . GLY A 1 77 ? 7.124 12.043 10.718 1.00 69.94 77 GLY A CA 1
ATOM 605 C C . GLY A 1 77 ? 6.560 10.973 11.666 1.00 69.94 77 GLY A C 1
ATOM 606 O O . GLY A 1 77 ? 6.948 9.804 11.653 1.00 69.94 77 GLY A O 1
ATOM 607 N N . SER A 1 78 ? 5.596 11.346 12.507 1.00 75.12 78 SER A N 1
ATOM 608 C CA . SER A 1 78 ? 4.904 10.364 13.349 1.00 75.12 78 SER A CA 1
ATOM 609 C C . SER A 1 78 ? 3.885 9.552 12.541 1.00 75.12 78 SER A C 1
ATOM 611 O O . SER A 1 78 ? 3.123 10.103 11.751 1.00 75.12 78 SER A O 1
ATOM 613 N N . CYS A 1 79 ? 3.772 8.247 12.806 1.00 86.81 79 CYS A N 1
ATOM 614 C CA . CYS A 1 79 ? 2.699 7.415 12.248 1.00 86.81 79 CYS A CA 1
ATOM 615 C C . CYS A 1 79 ? 1.305 7.725 12.843 1.00 86.81 79 CYS A C 1
ATOM 617 O O . CYS A 1 79 ? 0.310 7.126 12.429 1.00 86.81 79 CYS A O 1
ATOM 619 N N . ASP A 1 80 ? 1.209 8.686 13.771 1.00 86.25 80 ASP A N 1
ATOM 620 C CA . ASP A 1 80 ? -0.051 9.111 14.392 1.00 86.25 80 ASP A CA 1
ATOM 621 C C . ASP A 1 80 ? -1.051 9.657 13.363 1.00 86.25 80 ASP A C 1
ATOM 623 O O . ASP A 1 80 ? -2.255 9.477 13.533 1.00 86.25 80 ASP A O 1
ATOM 627 N N . ASP A 1 81 ? -0.592 10.276 12.269 1.00 88.12 81 ASP A N 1
ATOM 628 C CA . ASP A 1 81 ? -1.494 10.751 11.214 1.00 88.12 81 ASP A CA 1
ATOM 629 C C . ASP A 1 81 ? -2.183 9.613 10.465 1.00 88.12 81 ASP A C 1
ATOM 631 O O . ASP A 1 81 ? -3.380 9.701 10.177 1.00 88.12 81 ASP A O 1
ATOM 635 N N . LEU A 1 82 ? -1.468 8.511 10.218 1.00 90.38 82 LEU A N 1
ATOM 636 C CA . LEU A 1 82 ? -2.076 7.311 9.657 1.00 90.38 82 LEU A CA 1
ATOM 637 C C . LEU A 1 82 ? -3.106 6.727 10.634 1.00 90.38 82 LEU A C 1
ATOM 639 O O . LEU A 1 82 ? -4.200 6.356 10.216 1.00 90.38 82 LEU A O 1
ATOM 643 N N . ILE A 1 83 ? -2.801 6.695 11.934 1.00 89.00 83 ILE A N 1
ATOM 644 C CA . ILE A 1 83 ? -3.738 6.224 12.969 1.00 89.00 83 ILE A CA 1
ATOM 645 C C . ILE A 1 83 ? -4.991 7.107 13.003 1.00 89.00 83 ILE A C 1
ATOM 647 O O . ILE A 1 83 ? -6.111 6.595 12.949 1.00 89.00 83 ILE A O 1
ATOM 651 N N . ARG A 1 84 ? -4.826 8.436 13.015 1.00 87.12 84 ARG A N 1
ATOM 652 C CA . ARG A 1 84 ? -5.935 9.398 12.941 1.00 87.12 84 ARG A CA 1
ATOM 653 C C . ARG A 1 84 ? -6.780 9.184 11.690 1.00 87.12 84 ARG A C 1
ATOM 655 O O . ARG A 1 84 ? -8.005 9.222 11.775 1.00 87.12 84 ARG A O 1
ATOM 662 N N . TRP A 1 85 ? -6.152 8.941 10.542 1.00 90.81 85 TRP A N 1
ATOM 663 C CA . TRP A 1 85 ? -6.849 8.658 9.289 1.00 90.81 85 TRP A CA 1
ATOM 664 C C . TRP A 1 85 ? -7.640 7.344 9.344 1.00 90.81 85 TRP A C 1
ATOM 666 O O . TRP A 1 85 ? -8.810 7.324 8.954 1.00 90.81 85 TRP A O 1
ATOM 676 N N . ILE A 1 86 ? -7.038 6.276 9.878 1.00 88.75 86 ILE A N 1
ATOM 677 C CA . ILE A 1 86 ? -7.688 4.973 10.071 1.00 88.75 86 ILE A CA 1
ATOM 678 C C . ILE A 1 86 ? -8.949 5.135 10.919 1.00 88.75 86 ILE A C 1
ATOM 680 O O . ILE A 1 86 ? -10.012 4.648 10.538 1.00 88.75 86 ILE A O 1
ATOM 684 N N . VAL A 1 87 ? -8.843 5.859 12.033 1.00 83.44 87 VAL A N 1
ATOM 685 C CA . VAL A 1 87 ? -9.961 6.106 12.949 1.00 83.44 87 VAL A CA 1
ATOM 686 C C . VAL A 1 87 ? -11.025 6.973 12.286 1.00 83.44 87 VAL A C 1
ATOM 688 O O . VAL A 1 87 ? -12.187 6.580 12.236 1.00 83.44 87 VAL A O 1
ATOM 691 N N . LYS A 1 88 ? -10.636 8.121 11.717 1.00 86.00 88 LYS A N 1
ATOM 692 C CA . LYS A 1 88 ? -11.550 9.083 11.079 1.00 86.00 88 LYS A CA 1
ATOM 693 C C . LYS A 1 88 ? -12.460 8.428 10.040 1.00 86.00 88 LYS A C 1
ATOM 695 O O . LYS A 1 88 ? -13.623 8.806 9.929 1.00 86.00 88 LYS A O 1
ATOM 700 N N . TYR A 1 89 ? -11.929 7.480 9.272 1.00 86.56 89 TYR A N 1
ATOM 701 C CA . TYR A 1 89 ? -12.661 6.804 8.200 1.00 86.56 89 TYR A CA 1
ATOM 702 C C . TYR A 1 89 ? -13.102 5.378 8.553 1.00 86.56 89 TYR A C 1
ATOM 704 O O . TYR A 1 89 ? -13.601 4.664 7.681 1.00 86.56 89 TYR A O 1
ATOM 712 N N . ASN A 1 90 ? -12.945 4.957 9.814 1.00 83.75 90 ASN A N 1
ATOM 713 C CA . ASN A 1 90 ? -13.268 3.612 10.295 1.00 83.75 90 ASN A CA 1
ATOM 714 C C . ASN A 1 90 ? -12.716 2.505 9.367 1.00 83.75 90 ASN A C 1
ATOM 716 O O . ASN A 1 90 ? -13.432 1.614 8.878 1.00 83.75 90 ASN A O 1
ATOM 720 N N . ILE A 1 91 ? -11.423 2.618 9.058 1.00 85.25 91 ILE A N 1
ATOM 721 C CA . ILE A 1 91 ? -10.707 1.706 8.169 1.00 85.25 91 ILE A CA 1
ATOM 722 C C . ILE A 1 91 ? -10.381 0.432 8.939 1.00 85.25 91 ILE A C 1
ATOM 724 O O . ILE A 1 91 ? -9.455 0.389 9.734 1.00 85.25 91 ILE A O 1
ATOM 728 N N . ASN A 1 92 ? -11.130 -0.626 8.648 1.00 81.31 92 ASN A N 1
ATOM 729 C CA . ASN A 1 92 ? -10.905 -1.974 9.179 1.00 81.31 92 ASN A CA 1
ATOM 730 C C . ASN A 1 92 ? -10.328 -2.931 8.114 1.00 81.31 92 ASN A C 1
ATOM 732 O O . ASN A 1 92 ? -10.149 -4.119 8.304 1.00 81.31 92 ASN A O 1
ATOM 736 N N . SER A 1 93 ? -10.051 -2.441 6.915 1.00 82.94 93 SER A N 1
ATOM 737 C CA . SER A 1 93 ? -9.372 -3.232 5.891 1.00 82.94 93 SER A CA 1
ATOM 738 C C . SER A 1 93 ? -8.669 -2.281 4.957 1.00 82.94 93 SER A C 1
ATOM 740 O O . SER A 1 93 ? -9.275 -1.323 4.463 1.00 82.94 93 SER A O 1
ATOM 742 N N . PHE A 1 94 ? -7.392 -2.528 4.707 1.00 88.88 94 PHE A N 1
ATOM 743 C CA . PHE A 1 94 ? -6.624 -1.715 3.785 1.00 88.88 94 PHE A CA 1
ATOM 744 C C . PHE A 1 94 ? -5.733 -2.578 2.897 1.00 88.88 94 PHE A C 1
ATOM 746 O O . PHE A 1 94 ? -5.220 -3.625 3.287 1.00 88.88 94 PHE A O 1
ATOM 753 N N . THR A 1 95 ? -5.560 -2.130 1.660 1.00 89.75 95 THR A N 1
ATOM 754 C CA . THR A 1 95 ? -4.483 -2.618 0.797 1.00 89.75 95 THR A CA 1
ATOM 755 C C . THR A 1 95 ? -3.318 -1.653 0.910 1.00 89.75 95 THR A C 1
ATOM 757 O O . THR A 1 95 ? -3.523 -0.444 1.006 1.00 89.75 95 THR A O 1
ATOM 760 N N . VAL A 1 96 ? -2.104 -2.186 0.842 1.00 90.31 96 VAL A N 1
ATOM 761 C CA . VAL A 1 96 ? -0.892 -1.379 0.713 1.00 90.31 96 VAL A CA 1
ATOM 762 C C . VAL A 1 96 ? -0.409 -1.477 -0.729 1.00 90.31 96 VAL A C 1
ATOM 764 O O . VAL A 1 96 ? -0.291 -2.575 -1.273 1.00 90.31 96 VAL A O 1
ATOM 767 N N . GLY A 1 97 ? -0.204 -0.333 -1.368 1.00 89.88 97 GLY A N 1
ATOM 768 C CA . GLY A 1 97 ? 0.560 -0.184 -2.598 1.00 89.88 97 GLY A CA 1
ATOM 769 C C . GLY A 1 97 ? 1.935 0.392 -2.280 1.00 89.88 9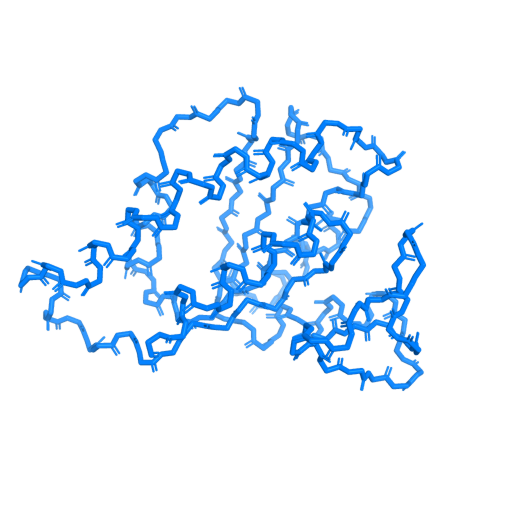7 GLY A C 1
ATOM 770 O O . GLY A 1 97 ? 2.109 1.082 -1.280 1.00 89.88 97 GLY A O 1
ATOM 771 N N . GLY A 1 98 ? 2.905 0.117 -3.134 1.00 89.12 98 GLY A N 1
ATOM 772 C CA . GLY A 1 98 ? 4.247 0.656 -3.000 1.00 89.12 98 GLY A CA 1
ATOM 773 C C . GLY A 1 98 ? 5.125 0.149 -4.124 1.00 89.12 98 GLY A C 1
ATOM 774 O O . GLY A 1 98 ? 4.839 -0.904 -4.714 1.00 89.12 98 GLY A O 1
ATOM 775 N N . SER A 1 99 ? 6.166 0.922 -4.416 1.00 86.56 99 SER A N 1
ATOM 776 C CA . SER A 1 99 ? 7.115 0.577 -5.460 1.00 86.56 99 SER A CA 1
ATOM 777 C C . SER A 1 99 ? 7.766 -0.768 -5.165 1.00 86.56 99 SER A C 1
ATOM 779 O O . SER A 1 99 ? 7.928 -1.197 -4.017 1.00 86.56 99 SER A O 1
ATOM 781 N N . ARG A 1 100 ? 8.116 -1.467 -6.234 1.00 83.75 100 ARG A N 1
ATOM 782 C CA . ARG A 1 100 ? 8.856 -2.717 -6.141 1.00 83.75 100 ARG A CA 1
ATOM 783 C C . ARG A 1 100 ? 10.309 -2.486 -5.720 1.00 83.75 100 ARG A C 1
ATOM 785 O O . ARG A 1 100 ? 10.875 -1.439 -6.024 1.00 83.75 100 ARG A O 1
ATOM 792 N N . ARG A 1 101 ? 10.935 -3.492 -5.096 1.00 84.19 101 ARG A N 1
ATOM 793 C CA . ARG A 1 101 ? 12.354 -3.423 -4.696 1.00 84.19 101 ARG A CA 1
ATOM 794 C C . ARG A 1 101 ? 13.276 -3.182 -5.894 1.00 84.19 101 ARG A C 1
ATOM 796 O O . ARG A 1 101 ? 14.251 -2.458 -5.773 1.00 84.19 101 ARG A O 1
ATOM 803 N N . SER A 1 102 ? 12.947 -3.762 -7.049 1.00 85.75 102 SER A N 1
ATOM 804 C CA . SER A 1 102 ? 13.679 -3.542 -8.304 1.00 85.75 102 SER A CA 1
ATOM 805 C C . SER A 1 102 ? 13.642 -2.091 -8.803 1.00 85.75 102 SER A C 1
ATOM 807 O O . SER A 1 102 ? 14.492 -1.700 -9.595 1.00 85.75 102 SER A O 1
ATOM 809 N N . PHE A 1 103 ? 12.659 -1.301 -8.362 1.00 86.00 103 PHE A N 1
ATOM 810 C CA . PHE A 1 103 ? 12.510 0.113 -8.708 1.00 86.00 103 PHE A CA 1
ATOM 811 C C . PHE A 1 103 ? 13.105 1.040 -7.639 1.00 86.00 103 PHE A C 1
ATOM 813 O O . PHE A 1 103 ? 13.615 2.106 -7.963 1.00 86.00 103 PHE A O 1
ATOM 820 N N . SER A 1 104 ? 13.027 0.642 -6.369 1.00 85.19 104 SER A N 1
ATOM 821 C CA . SER A 1 104 ? 13.551 1.385 -5.226 1.00 85.19 104 SER A CA 1
ATOM 822 C C . SER A 1 104 ? 14.154 0.399 -4.230 1.00 85.19 104 SER A C 1
ATOM 824 O O . SER A 1 104 ? 13.445 -0.380 -3.589 1.00 85.19 104 SER A O 1
ATOM 826 N N . GLU A 1 105 ? 15.480 0.411 -4.105 1.00 84.62 105 GLU A N 1
ATOM 827 C CA . GLU A 1 105 ? 16.193 -0.558 -3.268 1.00 84.62 105 GLU A CA 1
ATOM 828 C C . GLU A 1 105 ? 15.871 -0.385 -1.778 1.00 84.62 105 GLU A C 1
ATOM 830 O O . GLU A 1 105 ? 15.748 -1.376 -1.051 1.00 84.62 105 GLU A O 1
ATOM 835 N N . ASN A 1 106 ? 15.665 0.861 -1.337 1.00 88.69 106 ASN A N 1
ATOM 836 C CA . ASN A 1 106 ? 15.406 1.198 0.061 1.00 88.69 106 ASN A CA 1
ATOM 837 C C . ASN A 1 106 ? 13.941 1.020 0.474 1.00 88.69 106 ASN A C 1
ATOM 839 O O . ASN A 1 106 ? 13.656 1.025 1.671 1.00 88.69 106 ASN A O 1
ATOM 843 N N . ILE A 1 107 ? 12.993 0.852 -0.463 1.00 85.44 107 ILE A N 1
ATOM 844 C CA . ILE A 1 107 ? 11.561 0.827 -0.116 1.00 85.44 107 ILE A CA 1
ATOM 845 C C . ILE A 1 107 ? 11.237 -0.236 0.933 1.00 85.44 107 ILE A C 1
ATOM 847 O O . ILE A 1 107 ? 10.396 -0.005 1.797 1.00 85.44 107 ILE A O 1
ATOM 851 N N . VAL A 1 108 ? 11.922 -1.383 0.889 1.00 85.00 108 VAL A N 1
ATOM 852 C CA . VAL A 1 108 ? 11.697 -2.489 1.827 1.00 85.00 108 VAL A CA 1
ATOM 853 C C . VAL A 1 108 ? 12.147 -2.097 3.232 1.00 85.00 108 VAL A C 1
ATOM 855 O O . VAL A 1 108 ? 11.348 -2.180 4.159 1.00 85.00 108 VAL A O 1
ATOM 858 N N . SER A 1 109 ? 13.380 -1.610 3.398 1.00 88.69 109 SER A N 1
ATOM 859 C CA . SER A 1 109 ? 13.916 -1.244 4.718 1.00 88.69 109 SER A CA 1
ATOM 860 C C . SER A 1 109 ? 13.175 -0.052 5.329 1.00 88.69 109 SER A C 1
ATOM 862 O O . SER A 1 109 ? 12.892 -0.032 6.529 1.00 88.69 109 SER A O 1
ATOM 864 N N . LEU A 1 110 ? 12.792 0.924 4.504 1.00 90.25 110 LEU A N 1
ATOM 865 C CA . LEU A 1 110 ? 11.988 2.067 4.926 1.00 90.25 110 LEU A CA 1
ATOM 866 C C . LEU A 1 110 ? 10.577 1.645 5.352 1.00 90.25 110 LEU A C 1
ATOM 868 O O . LEU A 1 110 ? 10.078 2.095 6.386 1.00 90.25 110 LEU A O 1
ATOM 872 N N . THR A 1 111 ? 9.955 0.739 4.593 1.00 89.62 111 THR A N 1
ATOM 873 C CA . THR A 1 111 ? 8.654 0.158 4.942 1.00 89.62 111 THR A CA 1
ATOM 874 C C . THR A 1 111 ? 8.746 -0.598 6.265 1.00 89.62 111 THR A C 1
ATOM 876 O O . THR A 1 111 ? 7.893 -0.423 7.132 1.00 89.62 111 THR A O 1
ATOM 879 N N . GLU A 1 112 ? 9.799 -1.393 6.464 1.00 87.00 112 GLU A N 1
ATOM 880 C CA . GLU A 1 112 ? 10.018 -2.130 7.709 1.00 87.00 112 GLU A CA 1
ATOM 881 C C . GLU A 1 112 ? 10.164 -1.204 8.913 1.00 87.00 112 GLU A C 1
ATOM 883 O O . GLU A 1 112 ? 9.473 -1.374 9.920 1.00 87.00 112 GLU A O 1
ATOM 888 N N . LYS A 1 113 ? 10.994 -0.166 8.786 1.00 89.12 113 LYS A N 1
ATOM 889 C CA . LYS A 1 113 ? 11.163 0.855 9.823 1.00 89.12 113 LYS A CA 1
ATOM 890 C C . LYS A 1 113 ? 9.834 1.526 10.178 1.00 89.12 113 LYS A C 1
ATOM 892 O O . LYS A 1 113 ? 9.536 1.697 11.361 1.00 89.12 113 LYS A O 1
ATOM 897 N N . PHE A 1 114 ? 9.030 1.884 9.176 1.00 90.25 114 PHE A N 1
ATOM 898 C CA . PHE A 1 114 ? 7.717 2.487 9.396 1.00 90.25 114 PHE A CA 1
ATOM 899 C C . PHE A 1 114 ? 6.767 1.530 10.125 1.00 90.25 114 PHE A C 1
ATOM 901 O O . PHE A 1 114 ? 6.152 1.914 11.120 1.00 90.25 114 PHE A O 1
ATOM 908 N N . MET A 1 115 ? 6.672 0.275 9.678 1.00 87.00 115 MET A N 1
ATOM 909 C CA . MET A 1 115 ? 5.757 -0.704 10.267 1.00 87.00 115 MET A CA 1
ATOM 910 C C . MET A 1 115 ? 6.131 -1.065 11.708 1.00 87.00 115 MET A C 1
ATOM 912 O O . MET A 1 115 ? 5.237 -1.146 12.548 1.00 87.00 115 MET A O 1
ATOM 916 N N . ASN A 1 116 ? 7.424 -1.167 12.028 1.00 86.81 116 ASN A N 1
ATOM 917 C CA . ASN A 1 116 ? 7.897 -1.399 13.399 1.00 86.81 116 ASN A CA 1
ATOM 918 C C . ASN A 1 116 ? 7.502 -0.269 14.365 1.00 86.81 116 ASN A C 1
ATOM 920 O O . ASN A 1 116 ? 7.304 -0.510 15.553 1.00 86.81 116 ASN A O 1
ATOM 924 N N . CYS A 1 117 ? 7.353 0.960 13.865 1.00 86.56 117 CYS A N 1
ATOM 925 C CA . CYS A 1 117 ? 6.819 2.081 14.639 1.00 86.56 117 CYS A CA 1
ATOM 926 C C . CYS A 1 117 ? 5.281 2.067 14.687 1.00 86.56 117 CYS A C 1
ATOM 928 O O . CYS A 1 117 ? 4.675 2.310 15.729 1.00 86.56 117 CYS A O 1
ATOM 930 N N . PHE A 1 118 ? 4.631 1.787 13.557 1.00 87.62 118 PHE A N 1
ATOM 931 C CA . PHE A 1 118 ? 3.179 1.853 13.412 1.00 87.62 118 PHE A CA 1
ATOM 932 C C . PHE A 1 118 ? 2.437 0.757 14.187 1.00 87.62 118 PHE A C 1
ATOM 934 O O . PHE A 1 118 ? 1.472 1.066 14.886 1.00 87.62 118 PHE A O 1
ATOM 941 N N . ILE A 1 119 ? 2.885 -0.498 14.100 1.00 85.69 119 ILE A N 1
ATOM 942 C CA . ILE A 1 119 ? 2.190 -1.664 14.667 1.00 85.69 119 ILE A CA 1
ATOM 943 C C . ILE A 1 119 ? 1.965 -1.531 16.188 1.00 85.69 119 ILE A C 1
ATOM 945 O O . ILE A 1 119 ? 0.813 -1.641 16.621 1.00 85.69 119 ILE A O 1
ATOM 949 N N . PRO A 1 120 ? 2.982 -1.218 17.021 1.00 85.25 120 PRO A N 1
ATOM 950 C CA . PRO A 1 120 ? 2.765 -1.069 18.461 1.00 85.25 120 PRO A CA 1
ATOM 951 C C . PRO A 1 120 ? 1.809 0.082 18.797 1.00 85.25 120 PRO A C 1
ATOM 953 O O . PRO A 1 120 ? 0.982 -0.028 19.705 1.00 85.25 120 PRO A O 1
ATOM 956 N N . LYS A 1 121 ? 1.888 1.193 18.051 1.00 85.25 121 LYS A N 1
ATOM 957 C CA . LYS A 1 121 ? 1.042 2.367 18.286 1.00 85.25 121 LYS A CA 1
ATOM 958 C C . LYS A 1 121 ? -0.416 2.123 17.929 1.00 85.25 121 LYS A C 1
ATOM 960 O O . LYS A 1 121 ? -1.288 2.504 18.712 1.00 85.25 121 LYS A O 1
ATOM 965 N N . ILE A 1 122 ? -0.700 1.499 16.783 1.00 82.50 122 ILE A N 1
ATOM 966 C CA . ILE A 1 122 ? -2.082 1.173 16.421 1.00 82.50 122 ILE A CA 1
ATOM 967 C C . ILE A 1 122 ? -2.649 0.142 17.398 1.00 82.50 122 ILE A C 1
ATOM 969 O O . ILE A 1 122 ? -3.754 0.341 17.885 1.00 82.50 122 ILE A O 1
ATOM 973 N N . HIS A 1 123 ? -1.872 -0.869 17.799 1.00 79.62 123 HIS A N 1
ATOM 974 C CA . HIS A 1 123 ? -2.302 -1.843 18.803 1.00 79.62 123 HIS A CA 1
ATOM 975 C C . HIS A 1 123 ? -2.676 -1.170 20.134 1.00 79.62 123 HIS A C 1
ATOM 977 O O . HIS A 1 123 ? -3.764 -1.391 20.663 1.00 79.62 123 HIS A O 1
ATOM 983 N N . ASN A 1 124 ? -1.827 -0.276 20.651 1.00 77.81 124 ASN A N 1
ATOM 984 C CA . ASN A 1 124 ? -2.140 0.480 21.868 1.00 77.81 124 ASN A CA 1
ATOM 985 C C . ASN A 1 124 ? -3.357 1.397 21.690 1.00 77.81 124 ASN A C 1
ATOM 987 O O . ASN A 1 124 ? -4.192 1.487 22.589 1.00 77.81 124 ASN A O 1
ATOM 991 N N . SER A 1 125 ? -3.486 2.030 20.522 1.00 72.50 125 SER A N 1
ATOM 992 C CA . SER A 1 125 ? -4.623 2.897 20.200 1.00 72.50 125 SER A CA 1
ATOM 993 C C . SER A 1 125 ? -5.941 2.129 20.133 1.00 72.50 125 SER A C 1
ATOM 995 O O . SER A 1 125 ? -6.975 2.690 20.473 1.00 72.50 125 SER A O 1
ATOM 997 N N . LEU A 1 126 ? -5.917 0.861 19.719 1.00 69.69 126 LEU A N 1
ATOM 998 C CA . LEU A 1 126 ? -7.084 -0.022 19.703 1.00 69.69 126 LEU A CA 1
ATOM 999 C C . LEU A 1 126 ? -7.390 -0.595 21.094 1.00 69.69 126 LEU A C 1
ATOM 1001 O O . LEU A 1 126 ? -8.557 -0.725 21.451 1.00 69.69 126 LEU A O 1
ATOM 1005 N N . LYS A 1 127 ? -6.357 -0.912 21.887 1.00 64.88 127 LYS A N 1
ATOM 1006 C CA . LYS A 1 127 ? -6.490 -1.545 23.209 1.00 64.88 127 LYS A CA 1
ATOM 1007 C C . LYS A 1 127 ? -6.926 -0.586 24.324 1.00 64.88 127 LYS A C 1
ATOM 1009 O O . LYS A 1 127 ? -7.665 -1.004 25.208 1.00 64.88 127 LYS A O 1
ATOM 1014 N N . TYR A 1 128 ? -6.458 0.665 24.320 1.00 55.19 128 TYR A N 1
ATOM 1015 C CA . TYR A 1 128 ? -6.545 1.549 25.498 1.00 55.19 128 TYR A CA 1
ATOM 1016 C C . TYR A 1 128 ? -7.443 2.780 25.345 1.00 55.19 128 TYR A C 1
ATOM 1018 O O . TYR A 1 128 ? -7.614 3.537 26.299 1.00 55.19 128 TYR A O 1
ATOM 1026 N N . ASN A 1 129 ? -8.049 3.005 24.183 1.00 50.97 129 ASN A N 1
ATOM 1027 C CA . ASN A 1 129 ? -8.813 4.227 23.965 1.00 50.97 129 ASN A CA 1
ATOM 1028 C C . ASN A 1 129 ? -10.313 4.091 24.274 1.00 50.97 129 ASN A C 1
ATOM 1030 O O . ASN A 1 129 ? -11.123 3.846 23.383 1.00 50.97 129 ASN A O 1
ATOM 1034 N N . HIS A 1 130 ? -10.702 4.404 25.513 1.00 41.34 130 HIS A N 1
ATOM 1035 C CA . HIS A 1 130 ? -12.100 4.652 25.906 1.00 41.34 130 HIS A CA 1
ATOM 1036 C C . HIS A 1 130 ? -12.749 5.860 25.195 1.00 41.34 130 HIS A C 1
ATOM 1038 O O . HIS A 1 130 ? -13.956 5.849 24.963 1.00 41.34 130 HIS A O 1
ATOM 1044 N N . GLU A 1 131 ? -11.968 6.855 24.759 1.00 43.84 131 GLU A N 1
ATOM 1045 C CA . GLU A 1 131 ? -12.444 7.993 23.944 1.00 43.84 131 GLU A CA 1
ATOM 1046 C C . GLU A 1 131 ? -12.759 7.596 22.484 1.00 43.84 131 GLU A C 1
ATOM 1048 O O . GLU A 1 131 ? -13.610 8.206 21.837 1.00 43.84 131 GLU A O 1
ATOM 1053 N N . PHE A 1 132 ? -12.134 6.530 21.967 1.00 44.47 132 PHE A N 1
ATOM 1054 C CA . PHE A 1 132 ? -12.346 6.047 20.595 1.00 44.47 132 PHE A CA 1
ATOM 1055 C C . 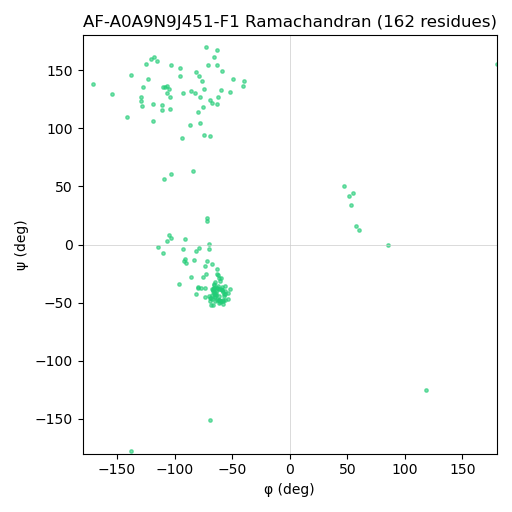PHE A 1 132 ? -13.481 5.003 20.510 1.00 44.47 132 PHE A C 1
ATOM 1057 O O . PHE A 1 132 ? -14.036 4.779 19.435 1.00 44.47 132 PHE A O 1
ATOM 1064 N N . ILE A 1 133 ? -13.898 4.433 21.652 1.00 38.94 133 ILE A N 1
ATOM 1065 C CA . ILE A 1 133 ? -14.951 3.405 21.802 1.00 38.94 133 ILE A CA 1
ATOM 1066 C C . ILE A 1 133 ? -16.382 3.926 21.530 1.00 38.94 133 ILE A C 1
ATOM 1068 O O . ILE A 1 133 ? -17.326 3.140 21.458 1.00 38.94 133 ILE A O 1
ATOM 1072 N N . LYS A 1 134 ? -16.591 5.226 21.267 1.00 39.88 134 LYS A N 1
ATOM 1073 C CA . LYS A 1 134 ? -17.890 5.699 20.736 1.00 39.88 134 LYS A CA 1
ATOM 1074 C C . LYS A 1 134 ? -18.125 5.306 19.271 1.00 39.88 134 LYS A C 1
ATOM 1076 O O . LYS A 1 134 ? -19.260 5.378 18.801 1.00 39.88 134 LYS A O 1
ATOM 1081 N N . GLN A 1 135 ? -17.092 4.870 18.549 1.00 44.59 135 GLN A N 1
ATOM 1082 C CA . GLN A 1 135 ? -17.222 4.274 17.221 1.00 44.59 135 GLN A CA 1
ATOM 1083 C C . GLN A 1 135 ? -16.985 2.765 17.338 1.00 44.59 135 GLN A C 1
ATOM 1085 O O . GLN A 1 135 ? -16.040 2.336 17.992 1.00 44.59 135 GLN A O 1
ATOM 1090 N N . LYS A 1 136 ? -17.902 1.967 16.769 1.00 39.38 136 LYS A N 1
ATOM 1091 C CA . LYS A 1 136 ? -17.958 0.497 16.892 1.00 39.38 136 LYS A CA 1
ATOM 1092 C C . LYS A 1 136 ? -16.566 -0.161 16.834 1.00 39.38 136 LYS A C 1
ATOM 1094 O O . LYS A 1 136 ? -15.768 0.244 15.987 1.00 39.38 136 LYS A O 1
ATOM 1099 N N . PRO A 1 137 ? -16.314 -1.205 17.651 1.00 40.81 137 PRO A N 1
ATOM 1100 C CA . PRO A 1 137 ? -15.025 -1.886 17.703 1.00 40.81 137 PRO A CA 1
ATOM 1101 C C . PRO A 1 137 ? -14.584 -2.303 16.300 1.00 40.81 137 PRO A C 1
ATOM 1103 O O . PRO A 1 137 ? -15.366 -2.860 15.522 1.00 40.81 137 PRO A O 1
ATOM 1106 N N . ILE A 1 138 ? -13.334 -1.982 15.972 1.00 47.25 138 ILE A N 1
ATOM 1107 C CA . ILE A 1 138 ? -12.705 -2.329 14.701 1.00 47.25 138 ILE A CA 1
ATOM 1108 C C . ILE A 1 138 ? -12.509 -3.846 14.708 1.00 47.25 138 ILE A C 1
ATOM 1110 O O . ILE A 1 138 ? -11.564 -4.360 15.288 1.00 47.25 138 ILE A O 1
ATOM 1114 N N . SER A 1 139 ? -13.476 -4.568 14.145 1.00 37.56 139 SER A N 1
ATOM 1115 C CA . SER A 1 139 ? -13.654 -5.996 14.422 1.00 37.56 139 SER A CA 1
ATOM 1116 C C . SER A 1 139 ? -12.746 -6.934 13.628 1.00 37.56 139 SER A C 1
ATOM 1118 O O . SER A 1 139 ? -12.819 -8.137 13.840 1.00 37.56 139 SER A O 1
ATOM 1120 N N . THR A 1 140 ? -11.948 -6.439 12.679 1.00 40.78 140 THR A N 1
ATOM 1121 C CA . THR A 1 140 ? -10.951 -7.240 11.941 1.00 40.78 140 THR A CA 1
ATOM 1122 C C . THR A 1 140 ? -10.082 -6.297 11.118 1.00 40.78 140 THR A C 1
ATOM 1124 O O . THR A 1 140 ? -10.659 -5.401 10.514 1.00 40.78 140 THR A O 1
ATOM 1127 N N . PHE A 1 141 ? -8.758 -6.483 11.052 1.00 40.06 141 PHE A N 1
ATOM 1128 C CA . PHE A 1 141 ? -7.866 -5.794 10.107 1.00 40.06 141 PHE A CA 1
ATOM 1129 C C . PHE A 1 141 ? -7.332 -6.783 9.065 1.00 40.06 141 PHE A C 1
ATOM 1131 O O . PHE A 1 141 ? -6.563 -7.678 9.386 1.00 40.06 141 PHE A O 1
ATOM 1138 N N . TYR A 1 142 ? -7.684 -6.595 7.790 1.00 40.88 142 TYR A N 1
ATOM 1139 C CA . TYR A 1 142 ? -7.090 -7.368 6.691 1.00 40.88 142 TYR A CA 1
ATOM 1140 C C . TYR A 1 142 ? -6.075 -6.522 5.923 1.00 40.88 142 TYR A C 1
ATOM 1142 O O . TYR A 1 142 ? -6.456 -5.541 5.277 1.00 40.88 142 TYR A O 1
ATOM 1150 N N . VAL A 1 143 ? -4.800 -6.927 5.950 1.00 47.56 143 VAL A N 1
ATOM 1151 C CA . VAL A 1 143 ? -3.752 -6.363 5.088 1.00 47.56 143 VAL A CA 1
ATOM 1152 C C . VAL A 1 143 ? -3.747 -7.117 3.764 1.00 47.56 143 VAL A C 1
ATOM 1154 O O . VAL A 1 143 ? -3.261 -8.240 3.652 1.00 47.56 143 VAL A O 1
ATOM 1157 N N . LEU A 1 144 ? -4.313 -6.499 2.729 1.00 42.88 144 LEU A N 1
ATOM 1158 C CA . LEU A 1 144 ? -4.407 -7.080 1.387 1.00 42.88 144 LEU A CA 1
ATOM 1159 C C . LEU A 1 144 ? -3.358 -6.453 0.451 1.00 42.88 144 LEU A C 1
ATOM 1161 O O . LEU A 1 144 ? -3.724 -5.835 -0.536 1.00 42.88 144 LEU A O 1
ATOM 1165 N N . GLY A 1 145 ? -2.057 -6.570 0.744 1.00 43.19 145 GLY A N 1
ATOM 1166 C CA . GLY A 1 145 ? -0.964 -5.927 -0.021 1.00 43.19 145 GLY A CA 1
ATOM 1167 C C . GLY A 1 145 ? 0.060 -6.907 -0.620 1.00 43.19 145 GLY A C 1
ATOM 1168 O O . GLY A 1 145 ? 0.115 -8.057 -0.188 1.00 43.19 145 GLY A O 1
ATOM 1169 N N . PRO A 1 146 ? 0.843 -6.514 -1.651 1.00 37.66 146 PRO A N 1
ATOM 1170 C CA . PRO A 1 146 ? 1.743 -7.417 -2.346 1.00 37.66 146 PRO A CA 1
ATOM 1171 C C . PRO A 1 146 ? 2.985 -7.731 -1.486 1.00 37.66 146 PRO A C 1
ATOM 1173 O O . PRO A 1 146 ? 3.639 -6.823 -0.984 1.00 37.66 146 PRO A O 1
ATOM 1176 N N . PRO A 1 147 ? 3.385 -9.000 -1.391 1.00 42.59 147 PRO A N 1
ATOM 1177 C CA . PRO A 1 147 ? 4.565 -9.468 -0.648 1.00 42.59 147 PRO A CA 1
ATOM 1178 C C . PRO A 1 147 ? 5.913 -9.105 -1.292 1.00 42.59 147 PRO A C 1
ATOM 1180 O O . PRO A 1 147 ? 6.910 -9.767 -1.048 1.00 42.59 147 PRO A O 1
ATOM 1183 N N . SER A 1 148 ? 5.958 -8.101 -2.169 1.00 40.88 148 SER A N 1
ATOM 1184 C CA . SER A 1 148 ? 7.208 -7.597 -2.756 1.00 40.88 148 SER A CA 1
ATOM 1185 C C . SER A 1 148 ? 7.825 -6.444 -1.960 1.00 40.88 148 SER A C 1
ATOM 1187 O O . SER A 1 148 ? 8.976 -6.106 -2.212 1.00 40.88 148 SER A O 1
ATOM 1189 N N . SER A 1 149 ? 7.070 -5.834 -1.039 1.00 42.34 149 SER A N 1
ATOM 1190 C CA . SER A 1 149 ? 7.490 -4.641 -0.281 1.00 42.34 149 SER A CA 1
ATOM 1191 C C . SER A 1 149 ? 7.760 -4.923 1.203 1.00 42.34 149 SER A C 1
ATOM 1193 O O . SER A 1 149 ? 8.250 -4.049 1.907 1.00 42.34 149 SER A O 1
ATOM 1195 N N . PHE A 1 150 ? 7.456 -6.133 1.676 1.00 52.34 150 PHE A N 1
ATOM 1196 C CA . PHE A 1 150 ? 7.662 -6.565 3.059 1.00 52.34 150 PHE A CA 1
ATOM 1197 C C . PHE A 1 150 ? 8.538 -7.814 3.067 1.00 52.34 150 PHE A C 1
ATOM 1199 O O . PHE A 1 150 ? 8.353 -8.688 2.216 1.00 52.34 150 PHE A O 1
ATOM 1206 N N . SER A 1 151 ? 9.441 -7.943 4.040 1.00 54.97 151 SER A N 1
ATOM 1207 C CA . SER A 1 151 ? 10.008 -9.255 4.344 1.00 54.97 151 SER A CA 1
ATOM 1208 C C . SER A 1 151 ? 8.913 -10.211 4.822 1.00 54.97 151 SER A C 1
ATOM 1210 O O . SER A 1 151 ? 7.883 -9.798 5.364 1.00 54.97 151 SER A O 1
ATOM 1212 N N . HIS A 1 152 ? 9.136 -11.514 4.638 1.00 54.38 152 HIS A N 1
ATOM 1213 C CA . HIS A 1 152 ? 8.207 -12.540 5.114 1.00 54.38 152 HIS A CA 1
ATOM 1214 C C . HIS A 1 152 ? 7.933 -12.435 6.616 1.00 54.38 152 HIS A C 1
ATOM 1216 O O . HIS A 1 152 ? 6.780 -12.537 7.028 1.00 54.38 152 HIS A O 1
ATOM 1222 N N . LYS A 1 153 ? 8.977 -12.147 7.401 1.00 55.81 153 LYS A N 1
ATOM 1223 C CA . LYS A 1 153 ? 8.884 -11.953 8.848 1.00 55.81 153 LYS A CA 1
ATOM 1224 C C . LYS A 1 153 ? 7.954 -10.793 9.204 1.00 55.81 153 LYS A C 1
ATOM 1226 O O . LYS A 1 153 ? 7.031 -10.976 9.987 1.00 55.81 153 LYS A O 1
ATOM 1231 N N . LEU A 1 154 ? 8.132 -9.635 8.568 1.00 56.22 154 LEU A N 1
ATOM 1232 C CA . LEU A 1 154 ? 7.279 -8.482 8.836 1.00 56.22 154 LEU A CA 1
ATOM 1233 C C . LEU A 1 154 ? 5.831 -8.715 8.386 1.00 56.22 154 LEU A C 1
ATOM 1235 O O . LEU A 1 154 ? 4.896 -8.323 9.077 1.00 56.22 154 LEU A O 1
ATOM 1239 N N . ALA A 1 155 ? 5.621 -9.370 7.241 1.00 56.38 155 ALA A N 1
ATOM 1240 C CA . ALA A 1 155 ? 4.275 -9.713 6.788 1.00 56.38 155 ALA A CA 1
ATOM 1241 C C . ALA A 1 155 ? 3.545 -10.612 7.802 1.00 56.38 155 ALA A C 1
ATOM 1243 O O . ALA A 1 155 ? 2.348 -10.425 8.027 1.00 56.38 155 ALA A O 1
ATOM 1244 N N . GLN A 1 156 ? 4.262 -11.550 8.425 1.00 57.41 156 GLN A N 1
ATOM 1245 C CA . GLN A 1 156 ? 3.740 -12.411 9.481 1.00 57.41 156 GLN A CA 1
ATOM 1246 C C . GLN A 1 156 ? 3.459 -11.629 10.772 1.00 57.41 156 GLN A C 1
ATOM 1248 O O . GLN A 1 156 ? 2.339 -11.699 11.265 1.00 57.41 156 GLN A O 1
ATOM 1253 N N . GLU A 1 157 ? 4.397 -10.806 11.252 1.00 61.09 157 GLU A N 1
ATOM 1254 C CA . GLU A 1 157 ? 4.214 -9.969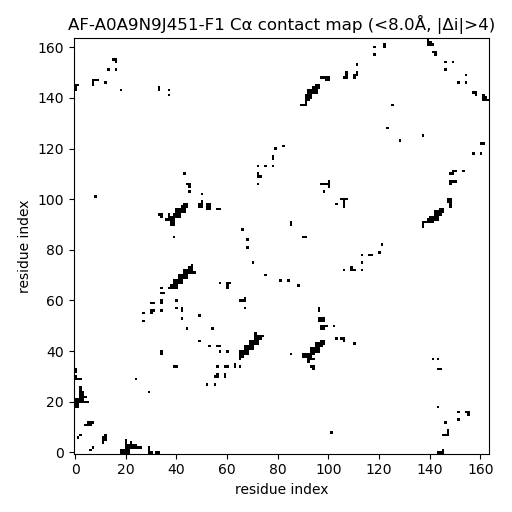 12.453 1.00 61.09 157 GLU A CA 1
ATOM 1255 C C . GLU A 1 157 ? 3.029 -8.999 12.316 1.00 61.09 157 GLU A C 1
ATOM 1257 O O . GLU A 1 157 ? 2.260 -8.812 13.260 1.00 61.09 157 GLU A O 1
ATOM 1262 N N . ILE A 1 158 ? 2.830 -8.415 11.128 1.00 59.00 158 ILE A N 1
ATOM 1263 C CA . ILE A 1 158 ? 1.659 -7.585 10.817 1.00 59.00 158 ILE A CA 1
ATOM 1264 C C . ILE A 1 158 ? 0.373 -8.407 10.935 1.00 59.00 158 ILE A C 1
ATOM 1266 O O . ILE A 1 158 ? -0.589 -7.942 11.539 1.00 59.00 158 ILE A O 1
ATOM 1270 N N . CYS A 1 159 ? 0.338 -9.607 10.349 1.00 55.25 159 CYS A N 1
ATOM 1271 C CA . CYS A 1 159 ? -0.845 -10.466 10.401 1.00 55.25 159 CYS A CA 1
ATOM 1272 C C . CYS A 1 159 ? -1.145 -10.926 11.832 1.00 55.25 159 CYS A C 1
ATOM 1274 O O . CYS A 1 159 ? -2.301 -10.898 12.230 1.00 55.25 159 CYS A O 1
ATOM 1276 N N . GLU A 1 160 ? -0.126 -11.308 12.603 1.00 56.25 160 GLU A N 1
ATOM 1277 C CA . GLU A 1 160 ? -0.258 -11.754 13.995 1.00 56.25 160 GLU A CA 1
ATOM 1278 C C . GLU A 1 160 ? -0.689 -10.613 14.921 1.00 56.25 160 GLU A C 1
ATOM 1280 O O . GLU A 1 160 ? -1.593 -10.791 15.729 1.00 56.25 160 GLU A O 1
ATOM 1285 N N . THR A 1 161 ? -0.111 -9.417 14.769 1.00 51.94 161 THR A N 1
ATOM 1286 C CA . THR A 1 161 ? -0.435 -8.279 15.647 1.00 51.94 161 THR A CA 1
ATOM 1287 C C . THR A 1 161 ? -1.792 -7.653 15.328 1.00 51.94 161 THR A C 1
ATOM 1289 O O . THR A 1 161 ? -2.425 -7.059 16.200 1.00 51.94 161 THR A O 1
ATOM 1292 N N . LEU A 1 162 ? -2.243 -7.753 14.075 1.00 50.78 162 LEU A N 1
ATOM 1293 C CA . LEU A 1 162 ? -3.547 -7.243 13.648 1.00 50.78 162 LEU A CA 1
ATOM 1294 C C . LEU A 1 162 ? -4.676 -8.284 13.764 1.00 50.78 162 LEU A C 1
ATOM 1296 O O . LEU A 1 162 ? -5.838 -7.884 13.705 1.00 50.78 162 LEU A O 1
ATOM 1300 N N . ASN A 1 163 ? -4.355 -9.569 13.970 1.00 39.50 163 ASN A N 1
ATOM 1301 C CA . ASN A 1 163 ? -5.292 -10.631 14.368 1.00 39.50 163 ASN A CA 1
ATOM 1302 C C . ASN A 1 163 ? -5.499 -10.649 15.895 1.00 39.50 163 ASN A C 1
ATOM 1304 O O . ASN A 1 163 ? -5.198 -11.630 16.577 1.00 39.50 163 ASN A O 1
ATOM 1308 N N . ILE A 1 164 ? -6.061 -9.557 16.415 1.00 42.25 164 ILE A N 1
ATOM 1309 C CA . ILE A 1 164 ? -7.062 -9.688 17.484 1.00 42.25 164 ILE A CA 1
ATOM 1310 C C . ILE A 1 164 ? -8.317 -10.295 16.850 1.00 42.25 164 ILE A C 1
ATOM 1312 O O . ILE A 1 164 ? -8.670 -9.847 15.733 1.00 42.25 164 ILE A O 1
#

Foldseek 3Di:
DAEAQCADPVGHQDPPQPADYDYPDDLLRLLLVLLLPFLEEEEEEAVPDADPSSVSSVVSCVVNVHHYHYDHLVPDDACVVVLVSCLVSVGLEYEYHYHACVVPVCLQVSVVVNLVRNLVVSLCVLVPDPVSVVDPRSPAYYHSYRPRRYDSVSSVVSRVSRGD

pLDDT: mean 77.31, std 17.9, range [37.56, 97.62]

Solvent-accessible surface area (backbone atoms only — not comparable to full-atom values): 9192 Å² total; per-residue (Å²): 75,37,32,43,88,29,51,50,92,90,46,65,60,61,83,86,53,89,64,48,67,40,80,83,42,50,72,70,53,30,45,48,47,23,48,67,76,20,56,24,36,39,35,46,23,56,82,74,48,64,40,76,69,25,52,50,41,52,52,43,26,62,77,68,69,36,51,72,47,80,43,41,53,73,69,68,72,73,60,59,60,58,49,52,50,33,59,76,66,67,47,38,24,30,14,49,36,45,39,47,44,95,79,35,77,57,47,35,63,39,45,48,57,50,46,69,57,36,53,62,51,50,50,48,55,71,73,69,39,75,86,60,60,83,49,78,79,78,82,43,56,48,81,36,46,64,78,55,40,45,57,72,66,56,53,47,52,52,53,57,70,42,60,103

Secondary structure (DSSP, 8-state):
-B-GGGEETTEE--TTS-PPB-TT--HHHHHHHHHHH-SEEEEEEBTTB--HHHHHHHHHHHHTT-EEEEEETTS---THHHHHHHHHTT--EEEEEE--TTT-TTHHHHHHHHHHHHHHHHHHHHHH-TTTTTS------EE---TTSS-HHHHHHHHHHH--

Mean predicted aligned error: 8.82 Å